Protein AF-A0A3D2C5Y0-F1 (afdb_monomer_lite)

Structure (mmCIF, N/CA/C/O backbone):
data_AF-A0A3D2C5Y0-F1
#
_entry.id   AF-A0A3D2C5Y0-F1
#
loop_
_atom_site.group_PDB
_atom_site.id
_atom_site.type_symbol
_atom_site.label_atom_id
_atom_site.label_alt_id
_atom_site.label_comp_id
_atom_site.label_asym_id
_atom_site.label_entity_id
_atom_site.label_seq_id
_atom_site.pdbx_PDB_ins_code
_atom_site.Cartn_x
_atom_site.Cartn_y
_atom_site.Cartn_z
_atom_site.occupancy
_atom_site.B_iso_or_equiv
_atom_site.auth_seq_id
_atom_site.auth_comp_id
_atom_site.auth_asym_id
_atom_site.auth_atom_id
_atom_site.pdbx_PDB_model_num
ATOM 1 N N . ALA A 1 1 ? -2.019 -4.309 -5.644 1.00 78.12 1 ALA A N 1
ATOM 2 C CA . ALA A 1 1 ? -1.647 -2.97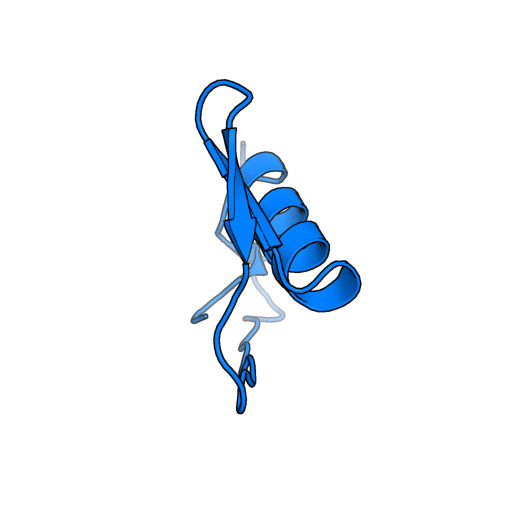7 -6.148 1.00 78.12 1 ALA A CA 1
ATOM 3 C C . ALA A 1 1 ? -0.869 -3.176 -7.434 1.00 78.12 1 ALA A C 1
ATOM 5 O O . ALA A 1 1 ? 0.157 -3.841 -7.395 1.00 78.12 1 ALA A O 1
ATOM 6 N N . ASP A 1 2 ? -1.391 -2.700 -8.558 1.00 83.31 2 ASP A N 1
ATOM 7 C CA . ASP A 1 2 ? -0.667 -2.783 -9.828 1.00 83.31 2 ASP A CA 1
ATOM 8 C C . ASP A 1 2 ? 0.197 -1.529 -10.008 1.00 83.31 2 ASP A C 1
ATOM 10 O O . ASP A 1 2 ? -0.234 -0.454 -9.588 1.00 83.31 2 ASP A O 1
ATOM 14 N N . GLU A 1 3 ? 1.406 -1.678 -10.554 1.00 85.94 3 GLU A N 1
ATOM 15 C CA . GLU A 1 3 ? 2.351 -0.585 -10.849 1.00 85.94 3 GLU A 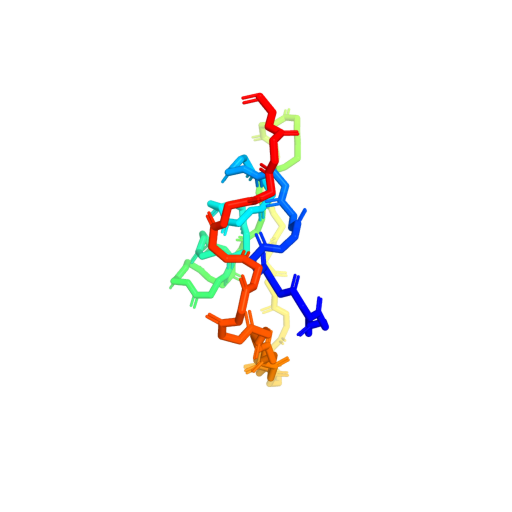CA 1
ATOM 16 C C . GLU A 1 3 ? 2.483 0.438 -9.703 1.00 85.94 3 GLU A C 1
ATOM 18 O O . GLU A 1 3 ? 2.279 1.638 -9.882 1.00 85.94 3 GLU A O 1
ATOM 23 N N . ILE A 1 4 ? 2.817 -0.013 -8.487 1.00 84.50 4 ILE A N 1
ATOM 24 C CA . ILE A 1 4 ? 2.872 0.881 -7.308 1.00 84.50 4 ILE A CA 1
ATOM 25 C C . ILE A 1 4 ? 3.816 2.077 -7.513 1.00 84.50 4 ILE A C 1
ATOM 27 O O . ILE A 1 4 ? 3.575 3.154 -6.971 1.00 84.50 4 ILE A O 1
ATOM 31 N N . ASN A 1 5 ? 4.850 1.912 -8.338 1.00 83.38 5 ASN A N 1
ATOM 32 C CA . ASN A 1 5 ? 5.796 2.963 -8.698 1.00 83.38 5 ASN A CA 1
ATOM 33 C C . ASN A 1 5 ? 5.168 4.109 -9.518 1.00 83.38 5 ASN A C 1
ATOM 35 O O . ASN A 1 5 ? 5.753 5.185 -9.574 1.00 83.38 5 ASN A O 1
ATOM 39 N N . ARG A 1 6 ? 3.971 3.922 -10.088 1.00 86.38 6 ARG A N 1
ATOM 40 C CA . ARG A 1 6 ? 3.206 4.957 -10.797 1.00 86.38 6 ARG A CA 1
ATOM 41 C C . ARG A 1 6 ? 2.322 5.799 -9.871 1.00 86.38 6 ARG A C 1
ATOM 43 O O . ARG A 1 6 ? 1.891 6.892 -10.239 1.00 86.38 6 ARG A O 1
ATOM 50 N N . ALA A 1 7 ? 2.022 5.307 -8.670 1.00 85.50 7 ALA A N 1
ATOM 51 C CA . ALA A 1 7 ? 1.218 6.047 -7.705 1.00 85.50 7 ALA A CA 1
ATOM 52 C C . ALA A 1 7 ? 2.029 7.205 -7.085 1.00 85.50 7 ALA A C 1
ATOM 54 O O . ALA A 1 7 ? 3.226 7.042 -6.846 1.00 85.50 7 ALA A O 1
ATOM 55 N N . PRO A 1 8 ? 1.411 8.353 -6.744 1.00 88.31 8 PRO A N 1
ATOM 56 C CA . PRO A 1 8 ? 2.094 9.424 -6.021 1.00 88.31 8 PRO A CA 1
ATOM 57 C C . PRO A 1 8 ? 2.692 8.935 -4.697 1.00 88.31 8 PRO A C 1
ATOM 59 O O . PRO A 1 8 ? 2.117 8.067 -4.036 1.00 88.31 8 PRO A O 1
ATOM 62 N N . ALA A 1 9 ? 3.779 9.561 -4.235 1.00 85.50 9 ALA A N 1
ATOM 63 C CA . ALA A 1 9 ? 4.453 9.182 -2.986 1.00 85.50 9 ALA A CA 1
ATOM 64 C C . ALA A 1 9 ? 3.506 9.115 -1.770 1.00 85.50 9 ALA A C 1
ATOM 66 O O . ALA A 1 9 ? 3.638 8.230 -0.931 1.00 85.50 9 ALA A O 1
ATOM 67 N N . LYS A 1 10 ? 2.499 10.001 -1.703 1.00 86.06 10 LYS A N 1
ATOM 68 C CA . LYS A 1 10 ? 1.467 9.978 -0.649 1.00 86.06 10 LYS A CA 1
ATOM 69 C C . LYS A 1 10 ? 0.627 8.698 -0.673 1.00 86.06 10 LYS A C 1
ATOM 71 O O . LYS A 1 10 ? 0.337 8.141 0.378 1.00 86.06 10 LYS A O 1
ATOM 76 N N . THR A 1 11 ? 0.258 8.219 -1.858 1.00 86.69 11 THR A N 1
ATOM 77 C CA . THR A 1 11 ? -0.505 6.976 -2.029 1.00 86.69 11 THR A CA 1
ATOM 78 C C . THR A 1 11 ? 0.351 5.758 -1.694 1.00 86.69 11 THR A C 1
ATOM 80 O O . THR A 1 11 ? -0.133 4.832 -1.049 1.00 86.69 11 THR A O 1
ATOM 83 N N . GLN A 1 12 ? 1.631 5.774 -2.075 1.00 87.12 12 GLN A N 1
ATOM 84 C CA . GLN A 1 12 ? 2.569 4.714 -1.702 1.00 87.12 12 GLN A CA 1
ATOM 85 C C . GLN A 1 12 ? 2.776 4.660 -0.179 1.00 87.12 12 GLN A C 1
ATOM 87 O O . GLN A 1 12 ? 2.709 3.584 0.408 1.00 87.12 12 GLN A O 1
ATOM 92 N N . ALA A 1 13 ? 2.953 5.814 0.473 1.00 87.56 13 ALA A N 1
ATOM 93 C CA . ALA A 1 13 ? 3.092 5.911 1.925 1.00 87.56 13 ALA A CA 1
ATOM 94 C C . ALA A 1 13 ? 1.845 5.400 2.666 1.00 87.56 13 ALA A C 1
ATOM 96 O O . ALA A 1 13 ? 1.982 4.629 3.611 1.00 87.56 13 ALA A O 1
ATOM 97 N N . ALA A 1 14 ? 0.644 5.752 2.194 1.00 86.94 14 ALA A N 1
ATOM 98 C CA . ALA A 1 14 ? -0.606 5.251 2.765 1.00 86.94 14 ALA A CA 1
ATOM 99 C C . ALA A 1 14 ? -0.722 3.720 2.657 1.00 86.94 14 ALA A C 1
ATOM 101 O O . ALA A 1 14 ? -1.145 3.064 3.603 1.00 86.94 14 ALA A O 1
ATOM 102 N N . LEU A 1 15 ? -0.302 3.119 1.536 1.00 88.62 15 LEU A N 1
ATOM 103 C CA . LEU A 1 15 ? -0.276 1.658 1.424 1.00 88.62 15 LEU A CA 1
ATOM 104 C C . LEU A 1 15 ? 0.688 1.027 2.440 1.00 88.62 15 LEU A C 1
ATOM 106 O O . LEU A 1 15 ? 0.362 0.005 3.040 1.00 88.62 15 LEU A O 1
ATOM 110 N N . LEU A 1 16 ? 1.863 1.626 2.643 1.00 88.62 16 LEU A N 1
ATOM 111 C CA . LEU A 1 16 ? 2.846 1.134 3.610 1.00 88.62 16 LEU A CA 1
ATOM 112 C C . LEU A 1 16 ? 2.342 1.244 5.054 1.00 88.62 16 LEU A C 1
ATOM 114 O O . LEU A 1 16 ? 2.548 0.311 5.826 1.00 88.62 16 LEU A O 1
ATOM 118 N N . GLU A 1 17 ? 1.651 2.332 5.398 1.00 87.38 17 GLU A N 1
ATOM 119 C CA . GLU A 1 17 ? 0.984 2.506 6.696 1.00 87.38 17 GLU A CA 1
ATOM 120 C C . GLU A 1 17 ? -0.016 1.370 6.948 1.00 87.38 17 GLU A C 1
ATOM 122 O O . GLU A 1 17 ? 0.064 0.679 7.960 1.00 87.38 17 GLU A O 1
ATOM 127 N N . VAL A 1 18 ? -0.874 1.089 5.966 1.00 90.75 18 VAL A N 1
ATOM 128 C CA . VAL A 1 18 ? -1.863 0.002 6.023 1.00 90.75 18 VAL A CA 1
ATOM 129 C C . VAL A 1 18 ? -1.194 -1.368 6.179 1.00 90.75 18 VAL A C 1
ATOM 131 O O . VAL A 1 18 ? -1.685 -2.221 6.917 1.00 90.75 18 VAL A O 1
ATOM 134 N N . MET A 1 19 ? -0.053 -1.593 5.521 1.00 90.38 19 MET A N 1
ATOM 135 C CA . MET A 1 19 ? 0.701 -2.846 5.634 1.00 90.38 19 MET A CA 1
ATOM 136 C C . MET A 1 19 ? 1.382 -3.023 6.999 1.00 90.38 19 MET A C 1
ATOM 138 O O . MET A 1 19 ? 1.438 -4.152 7.487 1.00 90.38 19 MET A O 1
ATOM 142 N N . GLN A 1 20 ? 1.911 -1.949 7.592 1.00 89.69 20 GLN A N 1
ATOM 143 C CA . GLN A 1 20 ? 2.609 -1.992 8.883 1.00 89.69 20 GLN A CA 1
ATOM 144 C C . GLN A 1 20 ? 1.633 -2.039 10.058 1.00 89.69 20 GLN A C 1
ATOM 146 O O . GLN A 1 20 ? 1.708 -2.936 10.894 1.00 89.69 20 GLN A O 1
ATOM 151 N N . GLU A 1 21 ? 0.685 -1.107 10.087 1.00 90.81 21 GLU A N 1
ATOM 152 C CA . GLU A 1 21 ? -0.185 -0.875 11.241 1.00 90.81 21 GLU A CA 1
ATOM 153 C C . GLU A 1 21 ? -1.489 -1.679 11.165 1.00 90.81 21 GLU A C 1
ATOM 155 O O . GLU A 1 21 ? -2.239 -1.747 12.136 1.00 90.81 21 GLU A O 1
ATOM 160 N N . ARG A 1 22 ? -1.784 -2.307 10.014 1.00 91.94 22 ARG A N 1
ATOM 161 C CA . ARG A 1 22 ? -3.060 -3.001 9.744 1.00 91.94 22 ARG A CA 1
ATOM 162 C C . ARG A 1 22 ? -4.287 -2.128 10.025 1.00 91.94 22 ARG A C 1
ATOM 164 O O . ARG A 1 22 ? -5.349 -2.635 10.379 1.00 91.94 22 ARG A O 1
ATOM 171 N N . GLN A 1 23 ? -4.147 -0.822 9.851 1.00 91.56 23 GLN A N 1
ATOM 172 C CA . GLN A 1 23 ? -5.216 0.157 9.976 1.00 91.56 23 GLN A CA 1
ATOM 173 C C . GLN A 1 23 ? -5.007 1.277 8.960 1.00 91.56 23 GLN A C 1
ATOM 175 O O . GLN A 1 23 ? -3.899 1.482 8.467 1.00 91.56 23 GLN A O 1
ATOM 180 N N . VAL A 1 24 ? -6.072 2.007 8.661 1.00 90.25 24 VAL A N 1
ATOM 181 C CA . VAL A 1 24 ? -6.033 3.236 7.870 1.00 90.25 24 VAL A CA 1
ATOM 182 C C . VAL A 1 24 ? -6.659 4.365 8.672 1.00 90.25 24 VAL A C 1
ATOM 184 O O . VAL A 1 24 ? -7.658 4.153 9.353 1.00 90.25 24 VAL A O 1
ATOM 187 N N . THR A 1 25 ? -6.096 5.566 8.577 1.00 89.19 25 THR A N 1
ATOM 188 C CA . THR A 1 25 ? -6.689 6.765 9.176 1.00 89.19 25 THR A CA 1
ATOM 189 C C . THR A 1 25 ? -7.387 7.590 8.097 1.00 89.19 25 THR A C 1
ATOM 191 O O . THR A 1 25 ? -6.752 8.015 7.132 1.00 89.19 25 THR A O 1
ATOM 194 N N . ILE A 1 26 ? -8.685 7.847 8.252 1.00 87.38 26 ILE A N 1
ATOM 195 C CA . ILE A 1 26 ? -9.477 8.707 7.362 1.00 87.38 26 ILE A CA 1
ATOM 196 C C . ILE A 1 26 ? -10.050 9.835 8.214 1.00 87.38 26 ILE A C 1
ATOM 198 O O . ILE A 1 26 ? -10.744 9.582 9.190 1.00 87.38 26 ILE A O 1
ATOM 202 N N . GLU A 1 27 ? -9.707 11.082 7.884 1.00 89.50 27 GLU A N 1
ATOM 203 C CA . GLU A 1 27 ? -10.179 12.278 8.610 1.00 89.50 27 GLU A CA 1
ATOM 204 C C . GLU A 1 27 ? -9.927 12.246 10.136 1.00 89.50 27 GLU A C 1
ATOM 206 O O . GLU A 1 27 ? -10.640 12.867 10.917 1.00 89.50 27 GLU A O 1
ATOM 211 N N . GLY A 1 28 ? -8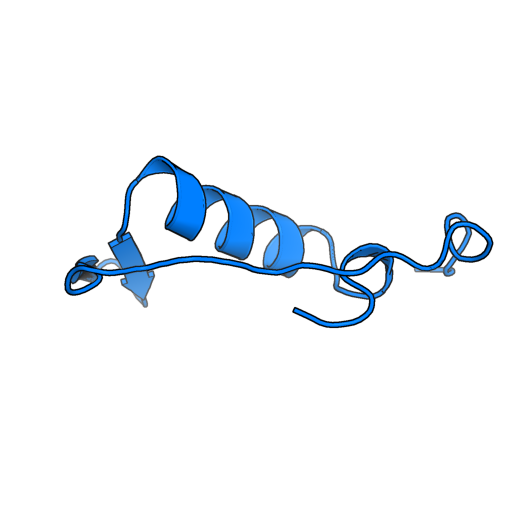.868 11.552 10.567 1.00 88.69 28 GLY A N 1
ATOM 212 C CA . GLY A 1 28 ? -8.503 11.403 11.981 1.00 88.69 28 GLY A CA 1
ATOM 213 C C . GLY A 1 28 ? -9.184 10.233 12.696 1.00 88.69 28 GLY A C 1
ATOM 214 O O . GLY A 1 28 ? -8.860 9.970 13.852 1.00 88.69 28 GLY A O 1
ATOM 215 N N . GLU A 1 29 ? -10.073 9.505 12.019 1.00 92.75 29 GLU A N 1
ATOM 216 C CA . GLU A 1 29 ? -10.670 8.267 12.511 1.00 92.75 29 GLU A CA 1
ATOM 217 C C . GLU A 1 29 ? -9.894 7.051 11.986 1.00 92.75 29 GLU A C 1
ATOM 219 O O . GLU A 1 29 ? -9.565 6.968 10.802 1.00 92.75 29 GLU A O 1
ATOM 224 N N . GLY A 1 30 ? -9.563 6.122 12.884 1.00 91.31 30 GLY A N 1
ATOM 225 C CA . GLY A 1 30 ? -8.830 4.900 12.560 1.00 91.31 30 GLY A CA 1
ATOM 226 C C . GLY A 1 30 ? -9.767 3.738 12.232 1.00 91.31 30 GLY A C 1
ATOM 227 O O . GLY A 1 30 ? -10.671 3.428 13.004 1.00 91.31 30 GLY A O 1
ATOM 228 N N . PHE A 1 31 ? -9.502 3.054 11.123 1.00 91.62 31 PHE A N 1
ATOM 229 C CA . PHE A 1 31 ? -10.237 1.883 10.650 1.00 91.62 31 PHE A CA 1
ATOM 230 C C . PHE A 1 31 ? -9.286 0.690 10.572 1.00 91.62 31 PHE A C 1
ATOM 232 O O . PHE A 1 31 ? -8.333 0.696 9.793 1.00 91.62 31 PHE A O 1
ATOM 239 N N . THR A 1 32 ? -9.530 -0.340 11.379 1.00 93.75 32 THR A N 1
ATOM 240 C CA . THR A 1 32 ? -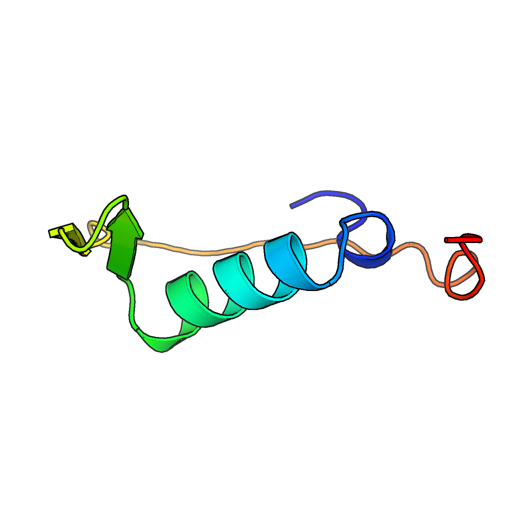8.711 -1.559 11.398 1.00 93.75 32 THR A CA 1
ATOM 241 C C . THR A 1 32 ? -9.036 -2.474 10.222 1.00 93.75 32 THR A C 1
ATOM 243 O O . THR A 1 32 ? -10.191 -2.592 9.820 1.00 93.75 32 THR A O 1
ATOM 246 N N . LEU A 1 33 ? -8.026 -3.165 9.696 1.00 91.69 33 LEU A N 1
ATOM 247 C CA . LEU A 1 33 ? -8.193 -4.178 8.659 1.00 91.69 33 LEU A CA 1
ATOM 248 C C . LEU A 1 33 ? -8.541 -5.533 9.275 1.00 91.69 33 LEU A C 1
ATOM 250 O O . LEU A 1 33 ? -7.825 -6.032 10.149 1.00 91.69 33 LEU A O 1
ATOM 254 N N . ASP A 1 34 ? -9.580 -6.170 8.745 1.00 91.50 34 ASP A N 1
ATOM 255 C CA . ASP A 1 34 ? -9.956 -7.515 9.163 1.00 91.50 34 ASP A CA 1
ATOM 256 C C . ASP A 1 34 ? -8.960 -8.569 8.643 1.00 91.50 34 ASP A C 1
ATOM 258 O O . ASP A 1 34 ? -8.544 -8.533 7.478 1.00 91.50 34 ASP A O 1
ATOM 262 N N . PRO A 1 35 ? -8.554 -9.543 9.476 1.00 88.94 35 PRO A N 1
ATOM 263 C CA . PRO A 1 35 ? -7.709 -10.642 9.035 1.00 88.94 35 PRO A CA 1
ATOM 264 C C . PRO A 1 35 ? -8.500 -11.701 8.231 1.00 88.94 35 PRO A C 1
ATOM 266 O O . PRO A 1 35 ? -9.635 -12.017 8.587 1.00 88.94 35 PRO A O 1
ATOM 269 N N . PRO A 1 36 ? -7.880 -12.348 7.219 1.00 90.00 36 PRO A N 1
ATOM 270 C CA . PRO A 1 36 ? -6.517 -12.123 6.746 1.00 90.00 36 PRO A CA 1
ATOM 271 C C . PRO A 1 36 ? -6.423 -10.934 5.780 1.00 90.00 36 PRO A C 1
ATOM 273 O O . PRO A 1 36 ? -7.186 -10.828 4.824 1.00 90.00 36 PRO A O 1
ATOM 276 N N . PHE A 1 37 ? -5.395 -10.106 5.971 1.00 87.62 37 PHE A N 1
ATOM 277 C CA . PHE A 1 37 ? -5.025 -9.049 5.035 1.00 87.62 37 PHE A CA 1
ATOM 278 C C . PHE A 1 37 ? -3.678 -9.378 4.390 1.00 87.62 37 PHE A C 1
ATOM 280 O O . PHE A 1 37 ? -2.697 -9.651 5.086 1.00 87.62 37 PHE A O 1
ATOM 287 N N . MET A 1 38 ? -3.628 -9.356 3.059 1.00 89.50 38 MET A N 1
ATOM 288 C CA . MET A 1 38 ? -2.410 -9.577 2.285 1.00 89.50 38 MET A CA 1
ATOM 289 C C . MET A 1 38 ? -2.369 -8.601 1.116 1.00 89.50 38 MET A C 1
ATOM 291 O O . MET A 1 38 ? -3.345 -8.451 0.385 1.00 89.50 38 MET A O 1
ATOM 295 N N . THR A 1 39 ? -1.215 -7.969 0.916 1.00 88.44 39 THR A N 1
ATOM 296 C CA . THR A 1 39 ? -0.966 -7.112 -0.245 1.00 88.44 39 THR A CA 1
ATOM 297 C C . THR A 1 39 ? -0.075 -7.848 -1.237 1.00 88.44 39 THR A C 1
ATOM 299 O O . THR A 1 39 ? 1.008 -8.303 -0.880 1.00 88.44 39 THR A O 1
ATOM 302 N N . LEU A 1 40 ? -0.516 -7.926 -2.492 1.00 89.94 40 LEU A N 1
ATOM 303 C CA . LEU A 1 40 ? 0.322 -8.298 -3.629 1.00 89.94 40 LEU A CA 1
ATOM 304 C C . LEU A 1 40 ? 0.526 -7.051 -4.489 1.00 89.94 40 LEU A C 1
ATOM 306 O O . LEU A 1 40 ? -0.454 -6.460 -4.954 1.00 89.94 40 LEU A O 1
ATOM 310 N N . ALA A 1 41 ? 1.778 -6.630 -4.656 1.00 88.81 41 ALA A N 1
ATOM 311 C CA . ALA A 1 41 ? 2.135 -5.447 -5.428 1.00 88.81 41 ALA A CA 1
ATOM 312 C C . ALA A 1 41 ? 3.056 -5.799 -6.602 1.00 88.81 41 ALA A C 1
ATOM 314 O O . ALA A 1 41 ? 3.955 -6.624 -6.450 1.00 88.81 41 ALA A O 1
ATOM 315 N N . THR A 1 42 ? 2.838 -5.166 -7.753 1.00 90.25 42 THR A N 1
ATOM 316 C CA . THR A 1 42 ? 3.720 -5.231 -8.927 1.00 90.25 42 THR A CA 1
ATOM 317 C C . THR A 1 42 ? 4.406 -3.876 -9.119 1.00 90.25 42 THR A C 1
ATOM 319 O O . THR A 1 42 ? 3.890 -2.834 -8.707 1.00 90.25 42 THR A O 1
ATOM 322 N N . GLN A 1 43 ? 5.594 -3.885 -9.720 1.00 84.69 43 GLN A N 1
ATOM 323 C CA . GLN A 1 43 ? 6.324 -2.681 -10.117 1.00 84.69 43 GLN A CA 1
ATOM 324 C C . GLN A 1 43 ? 6.824 -2.854 -11.545 1.00 84.69 43 GLN A C 1
ATOM 326 O O . GLN A 1 43 ? 7.320 -3.927 -11.895 1.00 84.69 43 GLN A O 1
ATOM 331 N N . ASN A 1 44 ? 6.734 -1.793 -12.345 1.00 85.25 44 ASN A N 1
ATOM 332 C CA . ASN A 1 44 ? 7.392 -1.740 -13.643 1.00 85.25 44 ASN A CA 1
ATOM 333 C C . ASN A 1 44 ? 8.805 -1.146 -13.459 1.00 85.25 44 ASN A C 1
ATOM 335 O O . ASN A 1 44 ? 8.922 0.037 -13.142 1.00 85.25 44 ASN A O 1
ATOM 339 N N . PRO A 1 45 ? 9.892 -1.919 -13.649 1.00 76.12 45 PRO A N 1
ATOM 340 C CA . PRO A 1 45 ? 11.252 -1.473 -13.326 1.00 76.12 45 PRO A CA 1
ATOM 341 C C . PRO A 1 45 ? 11.764 -0.317 -14.201 1.00 76.12 45 PRO A C 1
ATOM 343 O O . PRO A 1 45 ? 12.772 0.301 -13.858 1.00 76.12 45 PRO A O 1
ATOM 346 N N . ILE A 1 46 ? 11.093 -0.036 -15.322 1.00 77.50 46 ILE A N 1
ATOM 347 C CA . ILE A 1 46 ? 11.487 0.982 -16.306 1.00 77.50 46 ILE A CA 1
ATOM 348 C C . ILE A 1 46 ? 10.910 2.362 -15.943 1.00 77.50 46 ILE A C 1
ATOM 350 O O . ILE A 1 46 ? 11.499 3.387 -16.268 1.00 77.50 46 ILE A O 1
ATOM 354 N N . GLU A 1 47 ? 9.802 2.407 -15.203 1.00 67.81 47 GLU A N 1
ATOM 355 C CA . GLU A 1 47 ? 9.113 3.644 -14.816 1.00 67.81 47 GLU A CA 1
ATOM 356 C C . GLU A 1 47 ? 9.575 4.157 -13.441 1.00 67.81 47 GLU A C 1
ATOM 358 O O . GLU A 1 47 ? 8.764 4.464 -12.567 1.00 67.81 47 GLU A O 1
ATOM 363 N N . GLN A 1 48 ? 10.893 4.226 -13.218 1.00 59.25 48 GLN A N 1
ATOM 364 C CA . GLN A 1 48 ? 11.440 4.986 -12.082 1.00 59.25 48 GLN A CA 1
ATOM 365 C C . GLN A 1 48 ? 11.464 6.498 -12.363 1.00 59.25 48 GLN A C 1
ATOM 367 O O . GLN A 1 48 ? 11.428 7.293 -11.429 1.00 59.25 48 GLN A O 1
ATOM 372 N N . GLU A 1 49 ? 11.458 6.896 -13.639 1.00 60.12 49 GLU A N 1
ATOM 373 C CA . GLU A 1 49 ? 11.371 8.289 -14.096 1.00 60.12 49 GLU A CA 1
ATOM 374 C C . GLU A 1 49 ? 9.973 8.592 -14.658 1.00 60.12 49 GLU A C 1
ATOM 376 O O . GLU A 1 49 ? 9.786 8.901 -15.832 1.00 60.12 49 GLU A O 1
ATOM 381 N N . GLY A 1 50 ? 8.951 8.476 -13.812 1.00 48.81 50 GLY A N 1
ATOM 382 C CA . GLY A 1 50 ? 7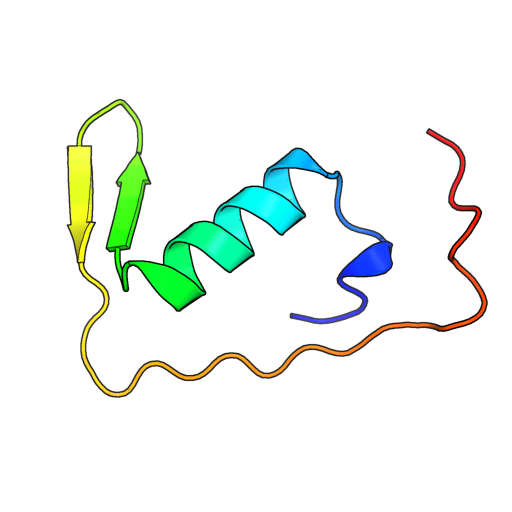.633 9.038 -14.091 1.00 48.81 50 GLY A CA 1
ATOM 383 C C . GLY A 1 50 ? 7.612 10.487 -13.629 1.00 48.81 50 GLY A C 1
ATOM 384 O O . GLY A 1 50 ? 7.518 10.748 -12.434 1.00 48.81 50 GLY A O 1
ATOM 385 N N . THR A 1 51 ? 7.754 11.413 -14.572 1.00 45.34 51 THR A N 1
ATOM 386 C CA . THR A 1 51 ? 7.770 12.863 -14.361 1.00 45.34 51 THR A CA 1
ATOM 387 C C . THR A 1 51 ? 6.563 13.313 -13.529 1.00 45.34 51 THR A C 1
ATOM 389 O O . THR A 1 51 ? 5.436 13.334 -14.022 1.00 45.34 51 THR A O 1
ATOM 392 N N . TYR A 1 52 ? 6.816 13.698 -12.281 1.00 49.31 52 TYR A N 1
ATOM 393 C CA . TYR A 1 52 ? 6.017 14.674 -11.545 1.00 49.31 52 TYR A CA 1
ATOM 394 C C . TYR A 1 52 ? 6.929 15.832 -11.159 1.00 49.31 52 TYR A C 1
ATOM 396 O O . TYR A 1 52 ? 8.055 15.553 -10.689 1.00 49.31 52 TYR A O 1
#

Foldseek 3Di:
DEALLLDPPVVNVQVVCCVPVQWGADPNDIGHHDPPDDDDYDHDPVVNPPDD

Radius of gyration: 12.87 Å; chains: 1; bounding box: 22×27×29 Å

Sequence (52 aa):
ADEINRAPAKTQAALLEVMQERQVTIEGEGFTLDPPFMTLATQNPIEQEGTY

Secondary structure (DSSP, 8-state):
--SGGGS-HHHHHHHHHHHHHSEEEETTEEEEPPSS--------TTTT----

pLDDT: mean 84.05, std 11.34, range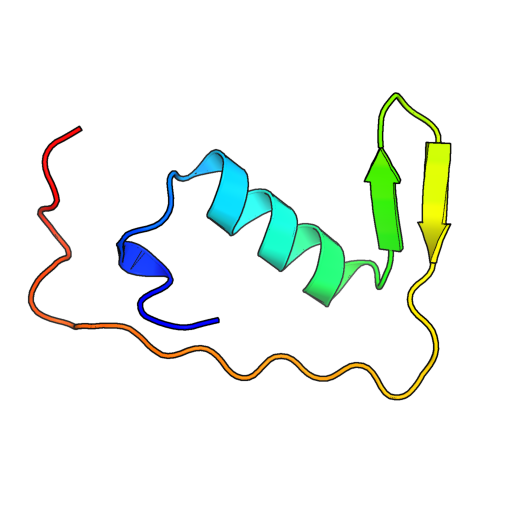 [45.34, 93.75]